Protein AF-A0A636KEN2-F1 (afdb_monomer_lite)

Organism: NCBI:txid2565147

InterPro domains:
  IPR009977 Mig-14 [PF07395] (35-138)

Radius of gyration: 16.19 Å; chains: 1; bounding box: 36×62×34 Å

Structure (mmCIF, N/CA/C/O backbone):
data_AF-A0A636KEN2-F1
#
_entry.id   AF-A0A636KEN2-F1
#
loop_
_atom_site.group_PDB
_atom_site.id
_atom_site.type_symbol
_atom_site.label_atom_id
_atom_site.label_alt_id
_atom_site.label_comp_id
_atom_site.label_asym_id
_atom_site.label_entity_id
_atom_site.label_seq_id
_atom_site.pdbx_PDB_ins_code
_atom_site.Ca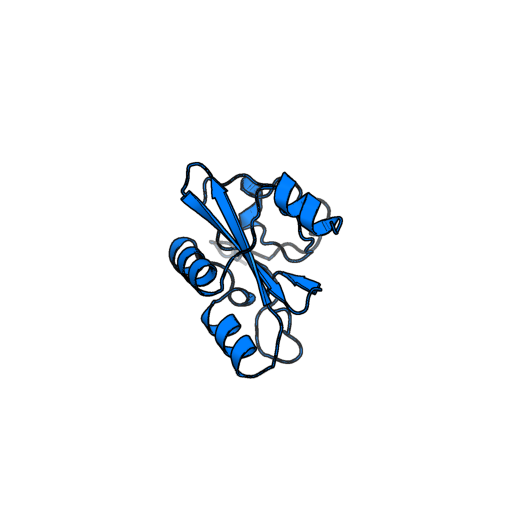rtn_x
_atom_site.Cartn_y
_atom_site.Cartn_z
_atom_site.occupancy
_atom_site.B_iso_or_equiv
_atom_site.auth_seq_id
_atom_site.auth_comp_id
_atom_site.auth_asym_id
_atom_site.auth_atom_id
_atom_site.pdbx_PDB_model_num
ATOM 1 N N . MET A 1 1 ? 4.497 -21.164 12.005 1.00 59.78 1 MET A N 1
ATOM 2 C CA . MET A 1 1 ? 4.001 -19.874 11.475 1.00 59.78 1 MET A CA 1
ATOM 3 C C . MET A 1 1 ? 5.049 -18.807 11.742 1.00 59.78 1 MET A C 1
ATOM 5 O O . MET A 1 1 ? 5.543 -18.742 12.864 1.00 59.78 1 MET A O 1
ATOM 9 N N . LYS A 1 2 ? 5.462 -18.025 10.738 1.00 81.88 2 LYS A N 1
ATOM 10 C CA . LYS A 1 2 ? 6.480 -16.977 10.941 1.00 81.88 2 LYS A CA 1
ATOM 11 C C . LYS A 1 2 ? 5.870 -15.845 11.779 1.00 81.88 2 LYS A C 1
ATOM 13 O O . LYS A 1 2 ? 4.716 -15.486 11.573 1.00 81.88 2 LYS A O 1
ATOM 18 N N . ILE A 1 3 ? 6.639 -15.234 12.687 1.00 85.38 3 ILE A N 1
ATOM 19 C CA . ILE A 1 3 ? 6.173 -14.135 13.569 1.00 85.38 3 ILE A CA 1
ATOM 20 C C . ILE A 1 3 ? 5.451 -13.020 12.789 1.00 85.38 3 ILE A C 1
ATOM 22 O O . ILE A 1 3 ? 4.485 -12.438 13.276 1.00 85.38 3 ILE A O 1
ATOM 26 N N . GLN A 1 4 ? 5.894 -12.731 11.564 1.00 85.25 4 GLN A N 1
ATOM 27 C CA . GLN A 1 4 ? 5.291 -11.693 10.730 1.00 85.25 4 GLN A CA 1
ATOM 28 C C . GLN A 1 4 ? 3.880 -12.051 10.236 1.00 85.25 4 GLN A C 1
ATOM 30 O O . GLN A 1 4 ? 3.028 -11.175 10.136 1.00 85.25 4 GLN A O 1
ATOM 35 N N . GLU A 1 5 ? 3.606 -13.329 9.976 1.00 84.88 5 GLU A N 1
ATOM 36 C CA . GLU A 1 5 ? 2.270 -13.812 9.601 1.00 84.88 5 GLU A CA 1
ATOM 37 C C . GLU A 1 5 ? 1.311 -13.695 10.787 1.00 84.88 5 GLU A C 1
ATOM 39 O O . GLU A 1 5 ? 0.206 -13.184 10.631 1.00 84.88 5 GLU A O 1
ATOM 44 N N . VAL A 1 6 ? 1.780 -14.053 11.990 1.00 87.50 6 VAL A N 1
ATOM 45 C CA . VAL A 1 6 ? 1.025 -13.873 13.242 1.00 8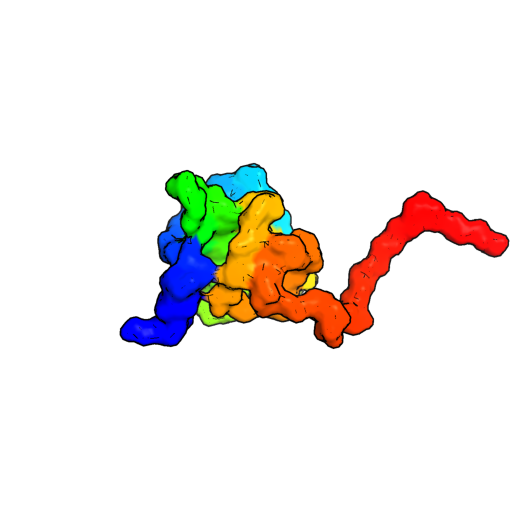7.50 6 VAL A CA 1
ATOM 46 C C . VAL A 1 6 ? 0.646 -12.403 13.422 1.00 87.50 6 VAL A C 1
ATOM 48 O O . VAL A 1 6 ? -0.516 -12.090 13.667 1.00 87.50 6 VAL A O 1
ATOM 51 N N . LYS A 1 7 ? 1.611 -11.484 13.260 1.00 90.38 7 LYS A N 1
ATOM 52 C CA . LYS A 1 7 ? 1.357 -10.041 13.377 1.00 90.38 7 LYS A CA 1
ATOM 53 C C . LYS A 1 7 ? 0.281 -9.580 12.406 1.00 90.38 7 LYS A C 1
ATOM 55 O O . LYS A 1 7 ? -0.614 -8.869 12.834 1.00 90.38 7 LYS A O 1
ATOM 60 N N . ARG A 1 8 ? 0.357 -9.992 11.137 1.00 90.56 8 ARG A N 1
ATOM 61 C CA . ARG A 1 8 ? -0.621 -9.622 10.102 1.00 90.56 8 ARG A CA 1
ATOM 62 C C . ARG A 1 8 ? -2.026 -10.116 10.438 1.00 90.56 8 ARG A C 1
ATOM 64 O O . ARG A 1 8 ? -2.967 -9.337 10.345 1.00 90.56 8 ARG A O 1
ATOM 71 N N . ILE A 1 9 ? -2.154 -11.350 10.927 1.00 87.62 9 ILE A N 1
ATOM 72 C CA . ILE A 1 9 ? -3.439 -11.896 11.386 1.00 87.62 9 ILE A CA 1
ATOM 73 C C . ILE A 1 9 ? -3.995 -11.062 12.549 1.00 87.62 9 ILE A C 1
ATOM 75 O O . ILE A 1 9 ? -5.135 -10.607 12.489 1.00 87.62 9 ILE A O 1
ATOM 79 N N . LEU A 1 10 ? -3.179 -10.796 13.575 1.00 90.81 10 LEU A N 1
ATOM 80 C CA . LEU A 1 10 ? -3.594 -10.008 14.744 1.00 90.81 10 LEU A CA 1
ATOM 81 C C . LEU A 1 10 ? -3.956 -8.559 14.389 1.00 90.81 10 LEU A C 1
ATOM 83 O O . LEU A 1 10 ? -4.797 -7.953 15.049 1.00 90.81 10 LEU A O 1
ATOM 87 N N . THR A 1 11 ? -3.346 -8.000 13.344 1.00 92.50 11 THR A N 1
ATOM 88 C CA . THR A 1 11 ? -3.637 -6.648 12.856 1.00 92.50 11 THR A CA 1
ATOM 89 C C . THR A 1 11 ? -4.655 -6.615 11.714 1.00 92.50 11 THR A C 1
ATOM 91 O O . THR A 1 11 ? -4.854 -5.548 11.140 1.00 92.50 11 THR A O 1
ATOM 94 N N . ARG A 1 12 ? -5.339 -7.736 11.426 1.00 92.88 12 ARG A N 1
ATOM 95 C CA . ARG A 1 12 ? -6.396 -7.885 10.402 1.00 92.88 12 ARG A CA 1
ATOM 96 C C . ARG A 1 12 ? -5.951 -7.627 8.954 1.00 92.88 12 ARG A C 1
ATOM 98 O O . ARG A 1 12 ? -6.781 -7.356 8.090 1.00 92.88 12 ARG A O 1
ATOM 105 N N . TRP A 1 13 ? -4.658 -7.748 8.674 1.00 95.62 13 TRP A N 1
ATOM 106 C CA . TRP A 1 13 ? -4.134 -7.705 7.311 1.00 95.62 13 TRP A CA 1
ATOM 107 C C . TRP A 1 13 ? -4.037 -9.115 6.741 1.00 95.62 13 TRP A C 1
ATOM 109 O O . TRP A 1 13 ? -3.361 -9.981 7.298 1.00 95.62 13 TRP A O 1
ATOM 119 N N . GLN A 1 14 ? -4.697 -9.342 5.613 1.00 95.19 14 GLN A N 1
ATOM 120 C CA . GLN A 1 14 ? -4.781 -10.646 4.963 1.00 95.19 14 GLN A CA 1
ATOM 121 C C . GLN A 1 14 ? -4.000 -10.643 3.646 1.00 95.19 14 GLN A C 1
ATOM 123 O O . GLN A 1 14 ? -3.930 -9.597 2.997 1.00 95.19 14 GLN A O 1
ATOM 128 N N . PRO A 1 15 ? -3.400 -11.777 3.233 1.00 96.50 15 PRO A N 1
ATOM 129 C CA . PRO A 1 15 ? -2.815 -11.914 1.902 1.00 96.50 15 PRO A CA 1
ATOM 130 C C . PRO A 1 15 ? -3.813 -11.531 0.805 1.00 96.50 15 PRO A C 1
ATOM 132 O O . PRO A 1 15 ? -5.010 -11.790 0.917 1.00 96.50 15 PRO A O 1
ATOM 135 N N . SER A 1 16 ? -3.314 -10.898 -0.250 1.00 96.38 16 SER A N 1
ATOM 136 C CA . SER A 1 16 ? -4.134 -10.330 -1.314 1.00 96.38 16 SER A CA 1
ATOM 137 C C . SER A 1 16 ? -3.507 -10.524 -2.695 1.00 96.38 16 SER A C 1
ATOM 139 O O . SER A 1 16 ? -2.453 -11.145 -2.839 1.00 96.38 16 SER A O 1
ATOM 141 N N . SER A 1 17 ? -4.157 -9.968 -3.715 1.00 97.62 17 SER A N 1
ATOM 142 C CA . SER A 1 17 ? -3.713 -9.971 -5.106 1.00 97.62 17 SER A CA 1
ATOM 143 C C . SER A 1 17 ? -3.400 -8.559 -5.606 1.00 97.62 17 SER A C 1
ATOM 145 O O . SER A 1 17 ? -3.819 -7.556 -5.022 1.00 97.62 17 SER A O 1
ATOM 147 N N . PHE A 1 18 ? -2.680 -8.484 -6.728 1.00 98.00 18 PHE A N 1
ATOM 148 C CA . PHE A 1 18 ? -2.429 -7.223 -7.423 1.00 98.00 18 PHE A CA 1
ATOM 149 C C . PHE A 1 18 ? -3.726 -6.553 -7.910 1.00 98.00 18 PHE A C 1
ATOM 151 O O . PHE A 1 18 ? -3.854 -5.335 -7.823 1.00 98.00 18 PHE A O 1
ATOM 158 N N . THR A 1 19 ? -4.702 -7.337 -8.379 1.00 98.12 19 THR A N 1
ATOM 159 C CA . THR A 1 19 ? -5.995 -6.824 -8.861 1.00 98.12 19 THR A CA 1
ATOM 160 C C . THR A 1 19 ? -6.740 -6.074 -7.762 1.00 98.12 19 THR A C 1
ATOM 162 O O . THR A 1 19 ? -7.084 -4.911 -7.942 1.00 98.12 19 THR A O 1
ATOM 165 N N . LEU A 1 20 ? -6.881 -6.690 -6.584 1.00 98.19 20 LEU A N 1
ATOM 166 C CA . LEU A 1 20 ? -7.542 -6.059 -5.441 1.00 98.19 20 LEU A CA 1
ATOM 167 C C . LEU A 1 20 ? -6.754 -4.837 -4.956 1.00 98.19 20 LEU A C 1
ATOM 169 O O . LEU A 1 20 ? -7.328 -3.796 -4.655 1.00 98.19 20 LEU A O 1
ATOM 173 N N . TYR A 1 21 ? -5.421 -4.922 -4.932 1.00 98.56 21 TYR A N 1
ATOM 174 C CA . TYR A 1 21 ? -4.582 -3.766 -4.623 1.00 98.56 21 TYR A CA 1
ATOM 175 C C . TYR A 1 21 ? -4.859 -2.574 -5.555 1.00 98.56 21 TYR A C 1
ATOM 177 O O . TYR A 1 21 ? -5.005 -1.445 -5.083 1.00 98.56 21 TYR A O 1
ATOM 185 N N . ARG A 1 22 ? -4.957 -2.826 -6.868 1.00 98.56 22 ARG A N 1
ATOM 186 C CA . ARG A 1 22 ? -5.267 -1.806 -7.877 1.00 98.56 22 ARG A CA 1
ATOM 187 C C . ARG A 1 22 ? -6.636 -1.175 -7.626 1.00 98.56 22 ARG A C 1
ATOM 189 O O . ARG A 1 22 ? -6.719 0.045 -7.645 1.00 98.56 22 ARG A O 1
ATOM 196 N N . GLU A 1 23 ? -7.664 -1.970 -7.335 1.00 98.25 23 GLU A N 1
ATOM 197 C CA . GLU A 1 23 ? -9.013 -1.470 -7.020 1.00 98.25 23 GLU A CA 1
ATOM 198 C C . GLU A 1 23 ? -9.008 -0.525 -5.811 1.00 98.25 23 GLU A C 1
ATOM 200 O O . GLU A 1 23 ? -9.531 0.588 -5.874 1.00 98.25 23 GLU A O 1
ATOM 205 N N . VAL A 1 24 ? -8.343 -0.927 -4.727 1.00 98.31 24 VAL A N 1
ATOM 206 C CA . VAL A 1 24 ? -8.247 -0.122 -3.502 1.00 98.31 24 VAL A CA 1
ATOM 207 C C . VAL A 1 24 ? -7.443 1.157 -3.737 1.00 98.31 24 VAL A C 1
ATOM 209 O O . VAL A 1 24 ? -7.797 2.213 -3.213 1.00 98.31 24 VAL A O 1
ATOM 212 N N . PHE A 1 25 ? -6.387 1.098 -4.556 1.00 98.56 25 PHE A N 1
ATOM 213 C CA . PHE A 1 25 ? -5.653 2.293 -4.970 1.00 98.56 25 PHE A CA 1
ATOM 214 C C . PHE A 1 25 ? -6.516 3.235 -5.807 1.00 98.56 25 PHE A C 1
ATOM 216 O O . PHE A 1 25 ? -6.504 4.436 -5.559 1.00 98.56 25 PHE A O 1
ATOM 223 N N . THR A 1 26 ? -7.291 2.721 -6.761 1.00 98.19 26 THR A N 1
ATOM 224 C CA . THR A 1 26 ? -8.231 3.534 -7.543 1.00 98.19 26 THR A CA 1
ATOM 225 C C . THR A 1 26 ? -9.257 4.222 -6.643 1.00 98.19 26 THR A C 1
ATOM 227 O O . THR A 1 26 ? -9.619 5.366 -6.900 1.00 98.19 26 THR A O 1
ATOM 230 N N . GLN A 1 27 ? -9.693 3.556 -5.573 1.00 97.75 27 GLN A N 1
ATOM 231 C CA . GLN A 1 27 ? -10.685 4.100 -4.652 1.00 97.75 27 GLN A CA 1
ATOM 232 C C . GLN A 1 27 ? -10.126 5.165 -3.696 1.00 97.75 27 GLN A C 1
ATOM 234 O O . GLN A 1 27 ? -10.795 6.166 -3.447 1.00 97.75 27 GLN A O 1
ATOM 239 N N . TYR A 1 28 ? -8.936 4.950 -3.128 1.00 97.75 28 TYR A N 1
ATOM 240 C CA . TYR A 1 28 ? -8.420 5.782 -2.030 1.00 97.75 28 TYR A CA 1
ATOM 241 C C . TYR A 1 28 ? -7.167 6.593 -2.374 1.00 97.75 28 TYR A C 1
ATOM 243 O O . TYR A 1 28 ? -6.752 7.443 -1.588 1.00 97.75 28 TYR A O 1
ATOM 251 N N . GLY A 1 29 ? -6.570 6.358 -3.541 1.00 96.81 29 GLY A N 1
ATOM 252 C CA . GLY A 1 29 ? -5.332 6.997 -3.969 1.00 96.81 29 GLY A CA 1
ATOM 253 C C . GLY A 1 29 ? -4.115 6.561 -3.156 1.00 96.81 29 GLY A C 1
ATOM 254 O O . GLY A 1 29 ? -4.182 5.735 -2.254 1.00 96.81 29 GLY A O 1
ATOM 255 N N . GLY A 1 30 ? -2.957 7.117 -3.482 1.00 96.06 30 GLY A N 1
ATOM 256 C CA . GLY A 1 30 ? -1.706 6.803 -2.806 1.00 96.06 30 GLY A CA 1
ATOM 257 C C . GLY A 1 30 ? -0.553 7.580 -3.419 1.00 96.06 30 GLY A C 1
ATOM 258 O O . GLY A 1 30 ? -0.738 8.394 -4.323 1.00 96.06 30 GLY A O 1
ATOM 259 N N . SER A 1 31 ? 0.655 7.349 -2.923 1.00 95.62 31 SER A N 1
ATOM 260 C CA . SER A 1 31 ? 1.849 8.010 -3.450 1.00 95.62 31 SER A CA 1
ATOM 261 C C . SER A 1 31 ? 2.331 7.339 -4.737 1.00 95.62 31 SER A C 1
ATOM 263 O O . SER A 1 31 ? 2.005 6.191 -5.033 1.00 95.62 31 SER A O 1
ATOM 265 N N . ILE A 1 32 ? 3.162 8.043 -5.508 1.00 94.19 32 ILE A N 1
ATOM 266 C CA . ILE A 1 32 ? 3.649 7.555 -6.806 1.00 94.19 32 ILE A CA 1
ATOM 267 C C . ILE A 1 32 ? 4.420 6.226 -6.701 1.00 94.19 32 ILE A C 1
ATOM 269 O O . ILE A 1 32 ? 4.225 5.331 -7.512 1.00 94.19 32 ILE A O 1
ATOM 273 N N . ASN A 1 33 ? 5.225 6.029 -5.655 1.00 94.56 33 ASN A N 1
ATOM 274 C CA . ASN A 1 33 ? 5.919 4.761 -5.371 1.00 94.56 33 ASN A CA 1
ATOM 275 C C . ASN A 1 33 ? 4.997 3.601 -4.954 1.00 94.56 33 ASN A C 1
ATOM 277 O O . ASN A 1 33 ? 5.480 2.488 -4.729 1.00 94.56 33 ASN A O 1
ATOM 281 N N . MET A 1 34 ? 3.699 3.868 -4.843 1.00 96.50 34 MET A N 1
ATOM 282 C CA . MET A 1 34 ? 2.633 2.904 -4.609 1.00 96.50 34 MET A CA 1
ATOM 283 C C . MET A 1 34 ? 1.734 2.762 -5.855 1.00 96.50 34 MET A C 1
ATOM 285 O O . MET A 1 34 ? 0.817 1.960 -5.858 1.00 96.50 34 MET A O 1
ATOM 289 N N . HIS A 1 35 ? 1.964 3.495 -6.948 1.00 97.12 35 HIS A N 1
ATOM 290 C CA . HIS A 1 35 ? 1.035 3.478 -8.080 1.00 97.12 35 HIS A CA 1
ATOM 291 C C . HIS A 1 35 ? 0.958 2.089 -8.760 1.00 97.12 35 HIS A C 1
ATOM 293 O O . HIS A 1 35 ? 2.008 1.537 -9.111 1.00 97.12 35 HIS A O 1
ATOM 299 N N . PRO A 1 36 ? -0.244 1.531 -9.030 1.00 97.75 36 PRO A N 1
ATOM 300 C CA . PRO A 1 36 ? -0.404 0.199 -9.616 1.00 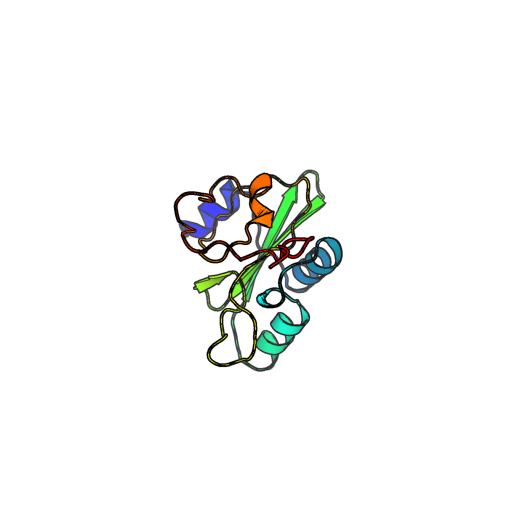97.75 36 PRO A CA 1
ATOM 301 C C . PRO A 1 36 ? 0.305 0.016 -10.958 1.00 97.75 36 PRO A C 1
ATOM 303 O O . PRO A 1 36 ? 0.843 -1.053 -11.215 1.00 97.75 36 PRO A O 1
ATOM 306 N N . ASP A 1 37 ? 0.358 1.046 -11.801 1.00 96.69 37 ASP A N 1
ATOM 307 C CA . ASP A 1 37 ? 1.061 0.951 -13.092 1.00 96.69 37 ASP A CA 1
ATOM 308 C C . ASP A 1 37 ? 2.583 0.881 -12.936 1.00 96.69 37 ASP A C 1
ATOM 310 O O . ASP A 1 37 ? 3.264 0.233 -13.729 1.00 96.69 37 ASP A O 1
ATOM 314 N N . ILE A 1 38 ? 3.126 1.488 -11.878 1.00 94.81 38 ILE A N 1
ATOM 315 C CA . ILE A 1 38 ? 4.547 1.351 -11.553 1.00 94.81 38 ILE A CA 1
ATOM 316 C C . ILE A 1 38 ? 4.791 -0.061 -11.018 1.00 94.81 38 ILE A C 1
ATOM 318 O O . ILE A 1 38 ? 5.719 -0.729 -11.462 1.00 94.81 38 ILE A O 1
ATOM 322 N N . VAL A 1 39 ? 3.928 -0.560 -10.131 1.00 95.62 39 VAL A N 1
ATOM 323 C CA . VAL A 1 39 ? 3.990 -1.952 -9.659 1.00 95.62 39 VAL A CA 1
ATOM 324 C C . VAL A 1 39 ? 3.959 -2.938 -10.832 1.00 95.62 39 VAL A C 1
ATOM 326 O O . VAL A 1 39 ? 4.841 -3.787 -10.928 1.00 95.62 39 VAL A O 1
ATOM 329 N N . ASP A 1 40 ? 3.021 -2.776 -11.766 1.00 95.75 40 ASP A N 1
ATOM 330 C CA . ASP A 1 40 ? 2.893 -3.610 -12.966 1.00 95.75 40 ASP A CA 1
ATOM 331 C C . ASP A 1 40 ? 4.154 -3.568 -13.845 1.00 95.75 40 ASP A C 1
ATOM 333 O O . ASP A 1 40 ? 4.654 -4.611 -14.275 1.00 95.75 40 ASP A O 1
ATOM 337 N N . TYR A 1 41 ? 4.728 -2.377 -14.049 1.00 94.31 41 TYR A N 1
ATOM 338 C CA . TYR A 1 41 ? 5.995 -2.206 -14.760 1.00 94.31 41 TYR A CA 1
ATOM 339 C C . TYR A 1 41 ? 7.121 -3.031 -14.114 1.00 94.31 41 TYR A C 1
ATOM 341 O O . TYR A 1 41 ? 7.826 -3.762 -14.813 1.00 94.31 41 TYR A O 1
ATOM 349 N N . PHE A 1 42 ? 7.287 -2.955 -12.789 1.00 93.69 42 PHE A N 1
ATOM 350 C CA . PHE A 1 42 ? 8.351 -3.679 -12.083 1.00 93.69 42 PHE A CA 1
ATOM 351 C C . PHE A 1 42 ? 8.109 -5.190 -12.028 1.00 93.69 42 PHE A C 1
ATOM 353 O O . PHE A 1 42 ? 9.061 -5.958 -12.186 1.00 93.69 42 PHE A O 1
ATOM 360 N N . MET A 1 43 ? 6.853 -5.620 -11.871 1.00 92.38 43 MET A N 1
ATOM 361 C CA . MET A 1 43 ? 6.471 -7.032 -11.962 1.00 92.38 43 MET A CA 1
ATOM 362 C C . MET A 1 43 ? 6.842 -7.619 -13.329 1.00 92.38 43 MET A C 1
ATOM 364 O O . MET A 1 43 ? 7.431 -8.695 -13.392 1.00 92.38 43 MET A O 1
ATOM 368 N N . LYS A 1 44 ? 6.551 -6.899 -14.421 1.00 93.56 44 LYS A N 1
ATOM 369 C CA . LYS A 1 44 ? 6.774 -7.380 -15.794 1.00 93.56 44 LYS A CA 1
ATOM 370 C C . LYS A 1 44 ? 8.223 -7.275 -16.264 1.00 93.56 44 LYS A C 1
ATOM 372 O O . LYS A 1 44 ? 8.665 -8.122 -17.032 1.00 93.56 44 LYS A O 1
ATOM 377 N N . ARG A 1 45 ? 8.953 -6.227 -15.863 1.00 91.81 45 ARG A N 1
ATOM 378 C CA . ARG A 1 45 ? 10.258 -5.885 -16.467 1.00 91.81 45 ARG A CA 1
ATOM 379 C C . ARG A 1 45 ? 11.472 -6.159 -15.589 1.00 91.81 45 ARG A C 1
ATOM 381 O O . ARG A 1 45 ? 12.578 -6.199 -16.115 1.00 91.81 45 ARG A O 1
ATOM 388 N N . HIS A 1 46 ? 11.297 -6.343 -14.280 1.00 84.31 46 HIS A N 1
ATOM 389 C CA . HIS A 1 46 ? 12.428 -6.402 -13.347 1.00 84.31 46 HIS A CA 1
ATOM 390 C C . HIS A 1 46 ? 12.478 -7.659 -12.467 1.00 84.31 46 HIS A C 1
ATOM 392 O O . HIS A 1 46 ? 13.349 -7.738 -11.606 1.00 84.31 46 HIS A O 1
ATOM 398 N N . ASN A 1 47 ? 11.606 -8.652 -12.689 1.00 83.62 47 ASN A N 1
ATOM 399 C CA . ASN A 1 47 ? 11.527 -9.891 -11.894 1.00 83.62 47 ASN A CA 1
ATOM 400 C C . ASN A 1 47 ? 11.459 -9.633 -10.374 1.00 83.62 47 ASN A C 1
ATOM 402 O O . ASN A 1 47 ? 12.038 -10.354 -9.562 1.00 83.62 47 ASN A O 1
ATOM 406 N N . TRP A 1 48 ? 10.799 -8.544 -9.981 1.00 90.19 48 TRP A N 1
ATOM 407 C CA . TRP A 1 48 ? 10.621 -8.212 -8.575 1.00 90.19 48 TRP A CA 1
ATOM 408 C C . TRP A 1 48 ? 9.513 -9.047 -7.960 1.00 90.19 48 TRP A C 1
ATOM 410 O O . TRP A 1 48 ? 8.471 -9.282 -8.574 1.00 90.19 48 TRP A O 1
ATOM 420 N N . HIS A 1 49 ? 9.724 -9.442 -6.709 1.00 91.31 49 HIS A N 1
ATOM 421 C CA . HIS A 1 49 ? 8.729 -10.185 -5.961 1.00 91.31 49 HIS A CA 1
ATOM 422 C C . HIS A 1 49 ? 7.851 -9.232 -5.151 1.00 91.31 49 HIS A C 1
ATOM 424 O O . HIS A 1 49 ? 8.357 -8.415 -4.379 1.00 91.31 49 HIS A O 1
ATOM 430 N N . PHE A 1 50 ? 6.536 -9.366 -5.300 1.00 95.94 50 PHE A N 1
ATOM 431 C CA . PHE A 1 50 ? 5.552 -8.562 -4.586 1.00 95.94 50 PHE A CA 1
ATOM 432 C C . PHE A 1 50 ? 4.643 -9.456 -3.751 1.00 95.94 50 PHE A C 1
ATOM 434 O O . PHE A 1 50 ? 4.106 -10.448 -4.242 1.00 95.94 50 PHE A O 1
ATOM 441 N N . LYS A 1 51 ? 4.432 -9.067 -2.493 1.00 96.88 51 LYS A N 1
ATOM 442 C CA . LYS A 1 51 ? 3.422 -9.664 -1.612 1.00 96.88 51 LYS A CA 1
ATOM 443 C C . LYS A 1 51 ? 2.380 -8.614 -1.286 1.00 96.88 51 LYS A C 1
ATOM 445 O O . LYS A 1 51 ? 2.720 -7.597 -0.686 1.00 96.88 51 LYS A O 1
ATOM 450 N N . PHE A 1 52 ? 1.141 -8.859 -1.688 1.00 97.88 52 PHE A N 1
ATOM 451 C CA . PHE A 1 52 ? 0.026 -7.939 -1.486 1.00 97.88 52 PHE A CA 1
ATOM 452 C C . PHE A 1 52 ? -0.751 -8.306 -0.229 1.00 97.88 52 PHE A C 1
ATOM 454 O O . PHE A 1 52 ? -0.903 -9.485 0.096 1.00 97.88 52 PHE A O 1
ATOM 461 N N . PHE A 1 53 ? -1.270 -7.289 0.450 1.00 97.88 53 PHE A N 1
ATOM 462 C CA . PHE A 1 53 ? -2.095 -7.433 1.640 1.00 97.88 53 PHE A CA 1
ATOM 463 C C . PHE A 1 53 ? -3.261 -6.453 1.596 1.00 97.88 53 PHE A C 1
ATOM 465 O O . PHE A 1 53 ? -3.119 -5.342 1.083 1.00 97.88 53 PHE A O 1
ATOM 472 N N . HIS A 1 54 ? -4.398 -6.849 2.156 1.00 97.94 54 HIS A N 1
ATOM 473 C CA . HIS A 1 54 ? -5.564 -5.986 2.301 1.00 97.94 54 HIS A CA 1
ATOM 474 C C . HIS A 1 54 ? -6.094 -6.000 3.735 1.00 97.94 54 HIS A C 1
ATOM 476 O O . HIS A 1 54 ? -5.880 -6.955 4.482 1.00 97.94 54 HIS A O 1
ATOM 482 N N . TYR A 1 55 ? -6.776 -4.923 4.107 1.00 97.69 55 TYR A N 1
ATOM 483 C CA . TYR A 1 55 ? -7.482 -4.776 5.371 1.00 97.69 55 TYR A CA 1
ATOM 484 C C . TYR A 1 55 ? -8.983 -4.868 5.116 1.00 97.69 55 TYR A C 1
ATOM 486 O O . TYR A 1 55 ? -9.515 -4.113 4.297 1.00 97.69 55 TYR A O 1
ATOM 494 N N . LYS A 1 56 ? -9.658 -5.770 5.831 1.00 93.06 56 LYS A N 1
ATOM 495 C CA . LYS A 1 56 ? -11.099 -6.003 5.710 1.00 93.06 56 LYS A CA 1
ATOM 496 C C . LYS A 1 56 ? -11.803 -5.707 7.036 1.00 93.06 56 LYS A C 1
ATOM 498 O O . LYS A 1 56 ? -11.395 -6.211 8.081 1.00 93.06 56 LYS A O 1
ATOM 503 N N . GLU A 1 57 ? -12.857 -4.901 6.982 1.00 92.06 57 GLU A N 1
ATOM 504 C CA . GLU A 1 57 ? -13.726 -4.557 8.114 1.00 92.06 57 GLU A CA 1
ATOM 505 C C . GLU A 1 57 ? -15.167 -4.422 7.617 1.00 92.06 57 GLU A C 1
ATOM 507 O O . GLU A 1 57 ? -15.394 -3.804 6.579 1.00 92.06 57 GLU A O 1
ATOM 512 N N . ASP A 1 58 ? -16.121 -5.026 8.330 1.00 89.25 58 ASP A N 1
ATOM 513 C CA . ASP A 1 58 ? -17.550 -5.052 7.968 1.00 89.25 58 ASP A CA 1
ATOM 514 C C . ASP A 1 58 ? -17.797 -5.484 6.513 1.00 89.25 58 ASP A C 1
ATOM 516 O O . ASP A 1 58 ? -18.515 -4.844 5.748 1.00 89.25 58 ASP A O 1
ATOM 520 N N . ASP A 1 59 ? -17.098 -6.544 6.108 1.00 87.31 59 ASP A N 1
ATOM 521 C CA . ASP A 1 59 ? -17.057 -7.077 4.746 1.00 87.31 59 ASP A CA 1
ATOM 522 C C . ASP A 1 59 ? -16.561 -6.136 3.636 1.00 87.31 59 ASP A C 1
ATOM 524 O O . ASP A 1 59 ? -16.521 -6.521 2.467 1.00 87.31 59 ASP A O 1
ATOM 528 N N . LYS A 1 60 ? -16.057 -4.952 3.993 1.00 93.25 60 LYS A N 1
ATOM 529 C CA . LYS A 1 60 ? -15.492 -3.976 3.059 1.00 93.25 60 LYS A CA 1
ATOM 530 C C . LYS A 1 60 ? -13.973 -3.955 3.129 1.00 93.25 60 LYS A C 1
ATOM 532 O O . LYS A 1 60 ? -13.371 -3.992 4.204 1.00 93.25 60 LYS A O 1
ATOM 537 N N . ILE A 1 61 ? -13.343 -3.853 1.963 1.00 96.62 61 ILE A N 1
ATOM 538 C CA . ILE A 1 61 ? -11.903 -3.629 1.871 1.00 96.62 61 ILE A CA 1
ATOM 539 C C . ILE A 1 61 ? -11.639 -2.148 2.129 1.00 96.62 61 ILE A C 1
ATOM 541 O O . ILE A 1 61 ? -12.052 -1.296 1.350 1.00 96.62 61 ILE A O 1
ATOM 545 N N . LYS A 1 62 ? -10.959 -1.841 3.234 1.00 97.44 62 LYS A N 1
ATOM 546 C CA . LYS A 1 62 ? -10.687 -0.459 3.657 1.00 97.44 62 LYS A CA 1
ATOM 547 C C . LYS A 1 62 ? -9.245 -0.024 3.430 1.00 97.44 62 LYS A C 1
ATOM 549 O O . LYS A 1 62 ? -8.902 1.115 3.712 1.00 97.44 62 LYS A O 1
ATOM 554 N N . GLY A 1 63 ? -8.372 -0.900 2.954 1.00 98.00 63 GLY A N 1
ATOM 555 C CA . GLY A 1 63 ? -7.002 -0.518 2.645 1.00 98.00 63 GLY A CA 1
ATOM 556 C C . GLY A 1 63 ? -6.192 -1.666 2.081 1.00 98.00 63 GLY A C 1
ATOM 557 O O . GLY A 1 63 ? -6.542 -2.831 2.266 1.00 98.00 63 GLY A O 1
ATOM 558 N N . ALA A 1 64 ? -5.112 -1.341 1.381 1.00 98.25 64 ALA A N 1
ATOM 559 C CA . ALA A 1 64 ? -4.233 -2.333 0.785 1.00 98.25 64 ALA A CA 1
ATOM 560 C C . ALA A 1 64 ? -2.801 -1.810 0.689 1.00 98.25 64 ALA A C 1
ATOM 562 O O . ALA A 1 64 ? -2.563 -0.632 0.457 1.00 98.25 64 ALA A O 1
ATOM 563 N N . TYR A 1 65 ? -1.821 -2.690 0.843 1.00 98.06 65 TYR A N 1
ATOM 564 C CA . TYR A 1 65 ? -0.419 -2.366 0.585 1.00 98.06 65 TYR A CA 1
ATOM 565 C C . TYR A 1 65 ? 0.304 -3.582 0.024 1.00 98.06 65 TYR A C 1
ATOM 567 O O . TYR A 1 65 ? -0.244 -4.682 -0.059 1.00 98.06 65 TYR A O 1
ATOM 575 N N . PHE A 1 66 ? 1.559 -3.382 -0.355 1.00 97.62 66 PHE A N 1
ATOM 576 C CA . PHE A 1 66 ? 2.430 -4.459 -0.786 1.00 97.62 66 PHE A CA 1
ATOM 577 C C . PHE A 1 66 ? 3.819 -4.328 -0.175 1.00 97.62 66 PHE A C 1
ATOM 579 O O . PHE A 1 66 ? 4.226 -3.252 0.267 1.00 97.62 66 PHE A O 1
ATOM 586 N N . ILE A 1 67 ? 4.546 -5.440 -0.191 1.00 96.12 67 ILE A N 1
ATOM 587 C CA . ILE A 1 67 ? 5.965 -5.513 0.141 1.00 96.12 67 ILE A CA 1
ATOM 588 C C . ILE A 1 67 ? 6.733 -5.935 -1.105 1.00 96.12 67 ILE A C 1
ATOM 590 O O . ILE A 1 67 ? 6.400 -6.951 -1.717 1.00 96.12 67 ILE A O 1
ATOM 594 N N . CYS A 1 68 ? 7.771 -5.174 -1.441 1.00 93.38 68 CYS A N 1
ATOM 595 C CA . CYS A 1 68 ? 8.727 -5.477 -2.501 1.00 93.38 68 CYS A CA 1
ATOM 596 C C . CYS A 1 68 ? 9.909 -6.264 -1.941 1.00 93.38 68 CYS A C 1
ATOM 598 O O . CYS A 1 68 ? 10.520 -5.840 -0.953 1.00 93.38 68 CYS A O 1
ATOM 600 N N . ASN A 1 69 ? 10.268 -7.360 -2.613 1.00 90.31 69 ASN A N 1
ATOM 601 C CA . ASN A 1 69 ? 11.468 -8.162 -2.359 1.00 90.31 69 ASN A CA 1
ATOM 602 C C . ASN A 1 69 ? 11.649 -8.533 -0.877 1.00 90.31 69 ASN A C 1
ATOM 604 O O . ASN A 1 69 ? 12.768 -8.566 -0.377 1.00 90.31 69 ASN A O 1
ATOM 608 N N . ASP A 1 70 ? 10.540 -8.754 -0.163 1.00 89.56 70 ASP A N 1
ATOM 609 C CA . ASP A 1 70 ? 10.502 -9.069 1.272 1.00 89.56 70 ASP A CA 1
ATOM 610 C C . ASP A 1 70 ? 11.148 -8.037 2.210 1.00 89.56 70 ASP A C 1
ATOM 612 O O . ASP A 1 70 ? 11.424 -8.334 3.372 1.00 89.56 70 ASP A O 1
ATOM 616 N N . GLN A 1 71 ? 11.349 -6.808 1.733 1.00 89.69 71 GLN A N 1
ATOM 617 C CA . GLN A 1 71 ? 12.090 -5.784 2.467 1.00 89.69 71 GLN A CA 1
ATOM 618 C C . GLN A 1 71 ? 11.252 -4.555 2.795 1.00 89.69 71 GLN A C 1
ATOM 620 O O . GLN A 1 71 ? 11.186 -4.147 3.953 1.00 89.69 71 GLN A O 1
ATOM 625 N N . ASN A 1 72 ? 10.643 -3.935 1.783 1.00 92.75 72 ASN A N 1
ATOM 626 C CA . ASN A 1 72 ? 10.106 -2.583 1.909 1.00 92.75 72 ASN A CA 1
ATOM 627 C C . ASN A 1 72 ? 8.646 -2.510 1.483 1.00 92.75 72 ASN A C 1
ATOM 629 O O . ASN A 1 72 ? 8.251 -3.130 0.498 1.00 92.75 72 ASN A O 1
ATOM 633 N N . ILE A 1 73 ? 7.874 -1.684 2.189 1.00 95.56 73 ILE A N 1
ATOM 634 C CA . ILE A 1 73 ? 6.598 -1.189 1.673 1.00 95.56 73 ILE A CA 1
ATOM 635 C C . ILE A 1 73 ? 6.913 -0.164 0.579 1.00 95.56 73 ILE A C 1
ATOM 637 O O . ILE A 1 73 ? 7.717 0.743 0.804 1.00 95.56 73 ILE A O 1
ATOM 641 N N . GLY A 1 74 ? 6.282 -0.301 -0.586 1.00 94.69 74 GLY A N 1
ATOM 642 C CA . GLY A 1 74 ? 6.495 0.601 -1.717 1.00 94.69 74 GLY A CA 1
ATOM 643 C C . GLY A 1 74 ? 7.782 0.349 -2.508 1.00 94.69 74 GLY A C 1
ATOM 644 O O . GLY A 1 74 ? 8.688 -0.381 -2.103 1.00 94.69 74 GLY A O 1
ATOM 645 N N . ILE A 1 75 ? 7.856 0.968 -3.684 1.00 93.94 75 ILE A N 1
ATOM 646 C CA . ILE A 1 75 ? 8.995 0.876 -4.606 1.00 93.94 75 ILE A CA 1
ATOM 647 C C . ILE A 1 75 ? 9.999 1.981 -4.258 1.00 93.94 75 ILE A C 1
ATOM 649 O O . ILE A 1 75 ? 9.810 3.146 -4.598 1.00 93.94 75 ILE A O 1
ATOM 653 N N . LEU A 1 76 ? 11.073 1.625 -3.548 1.00 90.62 76 LEU A N 1
ATOM 654 C CA . LEU A 1 76 ? 12.047 2.582 -3.004 1.00 90.62 76 LEU A CA 1
ATOM 655 C C . LEU A 1 76 ? 13.360 2.621 -3.803 1.00 90.62 76 LEU A C 1
ATOM 657 O O . LEU A 1 76 ? 14.440 2.410 -3.252 1.00 90.62 76 LEU A O 1
ATOM 661 N N . THR A 1 77 ? 13.287 2.895 -5.107 1.00 83.50 77 THR A N 1
ATOM 662 C CA . THR A 1 77 ? 14.448 2.848 -6.023 1.00 83.50 77 THR A CA 1
ATOM 663 C C . THR A 1 77 ? 14.832 4.185 -6.635 1.00 83.50 77 THR A C 1
ATOM 665 O O . THR A 1 77 ? 15.262 4.243 -7.785 1.00 83.50 77 THR A O 1
ATOM 668 N N . ARG A 1 78 ? 14.773 5.264 -5.846 1.00 75.00 78 ARG A N 1
ATOM 669 C CA . ARG A 1 78 ? 15.189 6.618 -6.265 1.00 75.00 78 ARG A CA 1
ATOM 670 C C . ARG A 1 78 ? 16.590 6.690 -6.899 1.00 75.00 78 ARG A C 1
ATOM 672 O O . ARG A 1 78 ? 16.853 7.577 -7.697 1.00 75.00 78 ARG A O 1
ATOM 679 N N . ARG A 1 79 ? 17.512 5.793 -6.523 1.00 76.25 79 ARG A N 1
ATOM 680 C CA . ARG A 1 79 ? 18.887 5.773 -7.065 1.00 76.25 79 ARG A CA 1
ATOM 681 C C . ARG A 1 79 ? 18.985 5.195 -8.477 1.00 76.25 79 ARG A C 1
ATOM 683 O O . ARG A 1 79 ? 19.957 5.4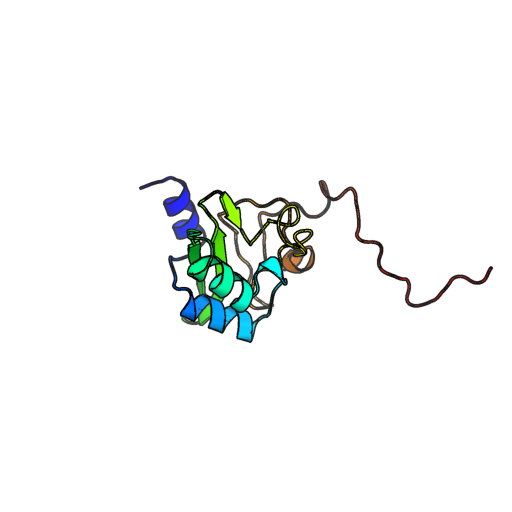73 -9.163 1.00 76.25 79 ARG A O 1
ATOM 690 N N . THR A 1 80 ? 18.012 4.386 -8.880 1.00 82.62 80 THR A N 1
ATOM 691 C CA . THR A 1 80 ? 18.027 3.656 -10.158 1.00 82.62 80 THR A CA 1
ATOM 692 C C . THR A 1 80 ? 16.971 4.191 -11.116 1.00 82.62 80 THR A C 1
ATOM 694 O O . THR A 1 80 ? 17.169 4.175 -12.323 1.00 82.62 80 THR A O 1
ATOM 697 N N . PHE A 1 81 ? 15.862 4.698 -10.579 1.00 84.44 81 PHE A N 1
ATOM 698 C CA . PHE A 1 81 ? 14.750 5.245 -11.344 1.00 84.44 81 PHE A CA 1
ATOM 699 C C . PHE A 1 81 ? 14.378 6.626 -10.803 1.00 84.44 81 PHE A C 1
ATOM 701 O O . PHE A 1 81 ? 14.480 6.840 -9.590 1.00 84.44 81 PHE A O 1
ATOM 708 N N . PRO A 1 82 ? 13.884 7.544 -11.654 1.00 84.31 82 PRO A N 1
ATOM 709 C CA . PRO A 1 82 ? 13.427 8.873 -11.248 1.00 84.31 82 PRO A CA 1
ATOM 710 C C . PRO A 1 82 ? 12.064 8.806 -10.531 1.00 84.31 82 PRO A C 1
ATOM 712 O O . PRO A 1 82 ? 11.107 9.479 -10.896 1.00 84.31 82 PRO A O 1
ATOM 715 N N . LEU A 1 83 ? 11.962 7.956 -9.509 1.00 85.38 83 LEU A N 1
ATOM 716 C CA . LEU A 1 83 ? 10.754 7.716 -8.736 1.00 85.38 83 LEU A CA 1
ATOM 717 C C . LEU A 1 83 ? 10.892 8.345 -7.351 1.00 85.38 83 LEU A C 1
ATOM 719 O O . LEU A 1 83 ? 11.803 8.005 -6.585 1.00 85.38 83 LEU A O 1
ATOM 723 N N . SER A 1 84 ? 9.957 9.234 -7.006 1.00 84.31 84 SER A N 1
ATOM 724 C CA . SER A 1 84 ? 9.910 9.794 -5.657 1.00 84.31 84 SER A CA 1
ATOM 725 C C . SER A 1 84 ? 9.681 8.677 -4.645 1.00 84.31 84 SER A C 1
ATOM 727 O O . SER A 1 84 ? 8.723 7.917 -4.733 1.00 84.31 84 SER A O 1
ATOM 729 N N . SER A 1 85 ? 10.602 8.571 -3.693 1.00 83.19 85 SER A N 1
ATOM 730 C CA . SER A 1 85 ? 10.575 7.578 -2.617 1.00 83.19 85 SER A CA 1
ATOM 731 C C . SER A 1 85 ? 10.538 8.253 -1.246 1.00 83.19 85 SER A C 1
ATOM 733 O O . SER A 1 85 ? 10.814 7.606 -0.240 1.00 83.19 85 SER A O 1
ATOM 735 N N . ASP A 1 86 ? 10.294 9.562 -1.194 1.00 82.88 86 ASP A N 1
ATOM 736 C CA . ASP A 1 86 ? 10.459 10.355 0.027 1.00 82.88 86 ASP A CA 1
ATOM 737 C C . ASP A 1 86 ? 9.321 10.104 1.028 1.00 82.88 86 ASP A C 1
ATOM 739 O O . ASP A 1 86 ? 9.549 10.143 2.236 1.00 82.88 86 ASP A O 1
ATOM 743 N N . GLU A 1 87 ? 8.142 9.730 0.528 1.00 88.88 87 GLU A N 1
ATOM 744 C CA . GLU A 1 87 ? 6.960 9.421 1.327 1.00 88.88 87 GLU A CA 1
ATOM 745 C C . GLU A 1 87 ? 6.194 8.212 0.754 1.00 88.88 87 GLU A C 1
ATOM 747 O O . GLU A 1 87 ? 6.215 7.956 -0.451 1.00 88.88 87 GLU A O 1
ATOM 752 N N . ILE A 1 88 ? 5.549 7.439 1.628 1.00 94.94 88 ILE A N 1
ATOM 753 C CA . ILE A 1 88 ? 4.676 6.304 1.313 1.00 94.94 88 ILE A CA 1
ATOM 754 C C . ILE A 1 88 ? 3.279 6.632 1.832 1.00 94.94 88 ILE A C 1
ATOM 756 O O . ILE A 1 88 ? 3.030 6.581 3.038 1.00 94.94 88 ILE A O 1
ATOM 760 N N . LEU A 1 89 ? 2.372 6.931 0.911 1.00 96.50 89 LEU A N 1
ATOM 761 C CA . LEU A 1 89 ? 0.942 7.042 1.151 1.00 96.50 89 LEU A CA 1
ATOM 762 C C . LEU A 1 89 ? 0.274 5.757 0.640 1.00 96.50 89 LEU A C 1
ATOM 764 O O . LEU A 1 89 ? 0.233 5.487 -0.560 1.00 96.50 89 LEU A O 1
ATOM 768 N N . ILE A 1 90 ? -0.176 4.942 1.584 1.00 97.94 90 ILE A N 1
ATOM 769 C CA . ILE A 1 90 ? -0.859 3.667 1.394 1.00 97.94 90 ILE A CA 1
ATOM 770 C C . ILE A 1 90 ? -2.331 3.938 1.040 1.00 97.94 90 ILE A C 1
ATOM 772 O O . ILE A 1 90 ? -2.965 4.744 1.717 1.00 97.94 90 ILE A O 1
ATOM 776 N N . PRO A 1 91 ? -2.920 3.258 0.044 1.00 98.06 91 PRO A N 1
ATOM 777 C CA . PRO A 1 91 ? -4.341 3.408 -0.239 1.00 98.06 91 PRO A CA 1
ATOM 778 C C . PRO A 1 91 ? -5.185 2.847 0.906 1.00 98.06 91 PRO A C 1
ATOM 780 O O . PRO A 1 91 ? -5.176 1.643 1.180 1.00 98.06 91 PRO A O 1
ATOM 783 N N . MET A 1 92 ? -5.879 3.743 1.610 1.00 97.94 92 MET A N 1
ATOM 784 C CA . MET A 1 92 ? -6.664 3.449 2.809 1.00 97.94 92 MET A CA 1
ATOM 785 C C . MET A 1 92 ? -7.873 4.381 2.916 1.00 97.94 92 MET A C 1
ATOM 787 O O . MET A 1 92 ? -7.755 5.587 2.699 1.00 97.94 92 MET A O 1
ATOM 791 N N . ALA A 1 93 ? -9.008 3.834 3.341 1.00 97.31 93 ALA A N 1
ATOM 792 C CA . ALA A 1 93 ? -10.227 4.572 3.621 1.00 97.31 93 ALA A CA 1
ATOM 793 C C . ALA A 1 93 ? -9.981 5.647 4.695 1.00 97.31 93 ALA A C 1
ATOM 795 O O . ALA A 1 93 ? -9.339 5.344 5.707 1.00 97.31 93 ALA A O 1
ATOM 796 N N . PRO A 1 94 ? -10.482 6.884 4.534 1.00 95.06 94 PRO A N 1
ATOM 797 C CA . PRO A 1 94 ? -10.216 7.977 5.475 1.00 95.06 94 PRO A CA 1
ATOM 798 C C . PRO A 1 94 ? -10.631 7.690 6.927 1.00 95.06 94 PRO A C 1
ATOM 800 O O . PRO A 1 94 ? -10.010 8.195 7.861 1.00 95.06 94 PRO A O 1
ATOM 803 N N . ASP A 1 95 ? -11.664 6.869 7.125 1.00 95.19 95 ASP A N 1
ATOM 804 C CA . ASP A 1 95 ? -12.197 6.463 8.429 1.00 95.19 95 ASP A CA 1
ATOM 805 C C . ASP A 1 95 ? -11.445 5.281 9.066 1.00 95.19 95 ASP A C 1
ATOM 807 O O . ASP A 1 95 ? -11.607 5.022 10.262 1.00 95.19 95 ASP A O 1
ATOM 811 N N . LEU A 1 96 ? -10.606 4.571 8.301 1.00 96.06 96 LEU A N 1
ATOM 812 C CA . LEU A 1 96 ? -9.899 3.386 8.778 1.00 96.06 96 LEU A CA 1
ATOM 813 C C . LEU A 1 96 ? -8.908 3.741 9.889 1.00 96.06 96 LEU A C 1
ATOM 815 O O . LEU A 1 96 ? -8.003 4.549 9.702 1.00 96.06 96 LEU A O 1
ATOM 819 N N . ARG A 1 97 ? -9.011 3.051 11.029 1.00 96.00 97 ARG A N 1
ATOM 820 C CA . ARG A 1 97 ? -8.027 3.115 12.116 1.00 96.00 97 ARG A CA 1
ATOM 821 C C . ARG A 1 97 ? -7.427 1.739 12.368 1.00 96.00 97 ARG A C 1
ATOM 823 O O . ARG A 1 97 ? -8.094 0.874 12.928 1.00 96.00 97 ARG A O 1
ATOM 830 N N . CYS A 1 98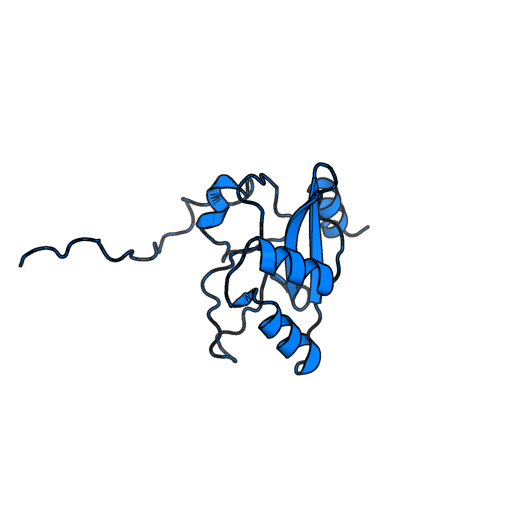 ? -6.159 1.541 12.027 1.00 95.94 98 CYS A N 1
ATOM 831 C CA . CYS A 1 98 ? -5.515 0.232 12.092 1.00 95.94 98 CYS A CA 1
ATOM 832 C C . CYS A 1 98 ? -4.104 0.255 12.700 1.00 95.94 98 CYS A C 1
ATOM 834 O O . CYS A 1 98 ? -3.500 1.298 12.966 1.00 95.94 98 CYS A O 1
ATOM 836 N N . PHE A 1 99 ? -3.571 -0.949 12.894 1.00 96.00 99 PHE A N 1
ATOM 837 C CA . PHE A 1 99 ? -2.160 -1.200 13.168 1.00 96.00 99 PHE A CA 1
ATOM 838 C C . PHE A 1 99 ? -1.493 -1.691 11.883 1.00 96.00 99 PHE A C 1
ATOM 840 O O . PHE A 1 99 ? -2.007 -2.604 11.240 1.00 96.00 99 PHE A O 1
ATOM 847 N N . LEU A 1 100 ? -0.351 -1.113 11.511 1.00 95.81 100 LEU A N 1
ATOM 848 C CA . LEU A 1 100 ? 0.432 -1.571 10.361 1.00 95.81 100 LEU A CA 1
ATOM 849 C C . LEU A 1 100 ? 1.470 -2.610 10.834 1.00 95.81 100 LEU 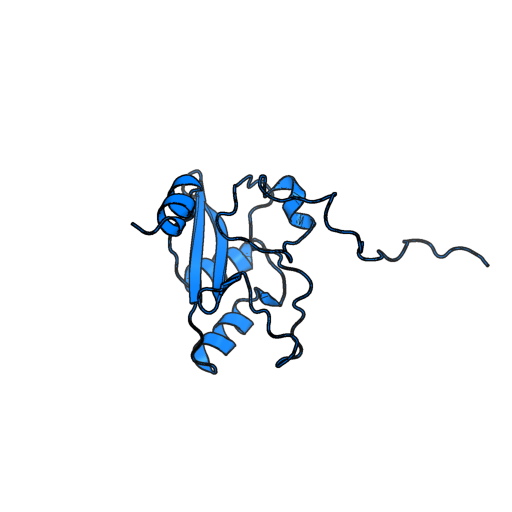A C 1
ATOM 851 O O . LEU A 1 100 ? 2.299 -2.276 11.685 1.00 95.81 100 LEU A O 1
ATOM 855 N N . PRO A 1 101 ? 1.437 -3.867 10.353 1.00 94.31 101 PRO A N 1
ATOM 856 C CA . PRO A 1 101 ? 2.310 -4.932 10.859 1.00 94.31 101 PRO A CA 1
ATOM 857 C C . PRO A 1 101 ? 3.742 -4.853 10.316 1.00 94.31 101 PRO A C 1
ATOM 859 O O . PRO A 1 101 ? 4.674 -5.358 10.950 1.00 94.31 101 PRO A O 1
ATOM 862 N N . ASP A 1 102 ? 3.926 -4.233 9.152 1.00 93.69 102 ASP A N 1
ATOM 863 C CA . ASP A 1 102 ? 5.213 -4.082 8.480 1.00 93.69 102 ASP A CA 1
ATOM 864 C C . ASP A 1 102 ? 5.812 -2.695 8.766 1.00 93.69 102 ASP A C 1
ATOM 866 O O . ASP A 1 102 ? 5.118 -1.678 8.805 1.00 93.69 102 ASP A O 1
ATOM 870 N N . ARG A 1 103 ? 7.121 -2.657 9.034 1.00 90.31 103 ARG A N 1
ATOM 871 C CA . ARG A 1 103 ? 7.818 -1.428 9.434 1.00 90.31 103 ARG A CA 1
ATOM 872 C C . ARG A 1 103 ? 8.182 -0.593 8.212 1.00 90.31 103 ARG A C 1
ATOM 874 O O . ARG A 1 103 ? 8.622 -1.119 7.197 1.00 90.31 103 ARG A O 1
ATOM 881 N N . THR A 1 104 ? 8.091 0.724 8.352 1.00 91.19 104 THR A N 1
ATOM 882 C CA . THR A 1 104 ? 8.642 1.684 7.393 1.00 91.19 104 THR A CA 1
ATOM 883 C C . THR A 1 104 ? 9.001 2.984 8.106 1.00 91.19 104 THR A C 1
ATOM 885 O O . THR A 1 104 ? 8.349 3.374 9.074 1.00 91.19 104 THR A O 1
ATOM 888 N N . ASN A 1 105 ? 10.044 3.663 7.634 1.00 88.88 105 ASN A N 1
ATOM 889 C CA . ASN A 1 105 ? 10.446 4.993 8.097 1.00 88.88 105 ASN A CA 1
ATOM 890 C C . ASN A 1 105 ? 9.999 6.121 7.149 1.00 88.88 105 ASN A C 1
ATOM 892 O O . ASN A 1 105 ? 10.324 7.279 7.397 1.00 88.88 105 ASN A O 1
ATOM 896 N N . ARG A 1 106 ? 9.268 5.792 6.076 1.00 90.88 106 ARG A N 1
ATOM 897 C CA . ARG A 1 106 ? 8.823 6.731 5.028 1.00 90.88 106 ARG A CA 1
ATOM 898 C C . ARG A 1 106 ? 7.308 6.918 4.992 1.00 90.88 106 ARG A C 1
ATOM 900 O O . ARG A 1 106 ? 6.800 7.497 4.046 1.00 90.88 106 ARG A O 1
ATOM 907 N N . LEU A 1 107 ? 6.572 6.410 5.982 1.00 93.50 107 LEU A N 1
ATOM 908 C CA . LEU A 1 107 ? 5.109 6.509 6.023 1.00 93.50 107 LEU A CA 1
ATOM 909 C C . LEU A 1 107 ? 4.641 7.963 5.859 1.00 93.50 107 LEU A C 1
ATOM 911 O O . LEU A 1 107 ? 5.292 8.865 6.376 1.00 93.50 107 LEU A O 1
ATOM 915 N N . SER A 1 108 ? 3.522 8.215 5.190 1.00 92.44 108 SER A N 1
ATOM 916 C CA . SER A 1 108 ? 3.017 9.577 5.037 1.00 92.44 108 SER A CA 1
ATOM 917 C C . SER A 1 108 ? 2.470 10.152 6.332 1.00 92.44 108 SER A C 1
ATOM 919 O O . SER A 1 108 ? 1.785 9.446 7.066 1.00 92.44 108 SER A O 1
ATOM 921 N N . ALA A 1 109 ? 2.730 11.437 6.602 1.00 90.31 109 ALA A N 1
ATOM 922 C CA . ALA A 1 109 ? 2.113 12.141 7.734 1.00 90.31 109 ALA A CA 1
ATOM 923 C C . ALA A 1 109 ? 0.577 12.182 7.629 1.00 90.31 109 ALA A C 1
ATOM 925 O O . ALA A 1 109 ? -0.103 12.239 8.652 1.00 90.31 109 ALA A O 1
ATOM 926 N N . LEU A 1 110 ? 0.031 12.066 6.412 1.00 91.69 110 LEU A N 1
ATOM 927 C CA . LEU A 1 110 ? -1.410 11.987 6.164 1.00 91.69 110 LEU A CA 1
ATOM 928 C C . LEU A 1 110 ? -2.060 10.748 6.802 1.00 91.69 110 LEU A C 1
ATOM 930 O O . LEU A 1 110 ? -3.257 10.760 7.061 1.00 91.69 110 LEU A O 1
ATOM 934 N N . HIS A 1 111 ? -1.281 9.715 7.141 1.00 95.06 111 HIS A N 1
ATOM 935 C CA . HIS A 1 111 ? -1.774 8.541 7.865 1.00 95.06 111 HIS A CA 1
ATOM 936 C C . HIS A 1 111 ? -1.845 8.712 9.384 1.00 95.06 111 HIS A C 1
ATOM 938 O O . HIS A 1 111 ? -2.234 7.770 10.077 1.00 95.06 111 HIS A O 1
ATOM 944 N N . GLN A 1 112 ? -1.492 9.878 9.930 1.00 92.88 112 GLN A N 1
ATOM 945 C CA . GLN A 1 112 ? -1.564 10.133 11.369 1.00 92.88 112 GLN A CA 1
ATOM 946 C C . GLN A 1 112 ? -2.913 9.769 12.024 1.00 92.88 112 GLN A C 1
ATOM 948 O O . GLN A 1 112 ? -2.878 9.144 13.087 1.00 92.88 112 GLN A O 1
ATOM 953 N N . PRO A 1 113 ? -4.089 10.088 11.445 1.00 93.75 113 PRO A N 1
ATOM 954 C CA . PRO A 1 113 ? -5.367 9.666 12.022 1.00 93.75 113 PRO A CA 1
ATOM 955 C C . PRO A 1 113 ? -5.666 8.165 11.846 1.00 93.75 113 PRO A C 1
ATOM 957 O O . PRO A 1 113 ? -6.491 7.628 12.586 1.00 93.75 113 PRO A O 1
ATOM 960 N N . GLN A 1 114 ? -5.004 7.487 10.901 1.00 95.75 114 GLN A N 1
ATOM 961 C CA . GLN A 1 114 ? -5.324 6.117 10.485 1.00 95.75 114 GLN A CA 1
ATOM 962 C C . GLN A 1 114 ? -4.418 5.055 11.136 1.00 95.75 114 GLN A C 1
ATOM 964 O O . GLN A 1 114 ? -4.903 3.998 11.534 1.00 95.75 114 GLN A O 1
ATOM 969 N N . ILE A 1 115 ? -3.109 5.300 11.283 1.00 96.50 115 ILE A N 1
ATOM 970 C CA . ILE A 1 115 ? -2.135 4.286 11.736 1.00 96.50 115 ILE A CA 1
ATOM 971 C C . ILE A 1 115 ? -1.666 4.571 13.167 1.00 96.50 115 ILE A C 1
ATOM 973 O O . ILE A 1 115 ? -0.917 5.514 13.430 1.00 96.50 115 ILE A O 1
ATOM 977 N N . ARG A 1 116 ? -2.083 3.709 14.104 1.00 93.44 116 ARG A N 1
ATOM 978 C CA . ARG A 1 116 ? -1.914 3.928 15.555 1.00 93.44 116 ARG A CA 1
ATOM 979 C C . ARG A 1 116 ? -0.514 3.632 16.087 1.00 93.44 116 ARG A C 1
ATOM 981 O O . ARG A 1 116 ? -0.092 4.240 17.062 1.00 93.44 116 ARG A O 1
ATOM 988 N N . ASN A 1 117 ? 0.208 2.700 15.471 1.00 93.75 117 ASN A N 1
ATOM 989 C CA . ASN A 1 117 ? 1.531 2.255 15.921 1.00 93.75 117 ASN A CA 1
ATOM 990 C C . ASN A 1 117 ? 2.697 2.957 15.211 1.00 93.75 117 ASN A C 1
ATOM 992 O O . ASN A 1 117 ? 3.785 2.392 15.101 1.00 93.75 117 ASN A O 1
ATOM 996 N N . ALA A 1 118 ? 2.471 4.178 14.727 1.00 90.38 118 ALA A N 1
ATOM 997 C CA . ALA A 1 118 ? 3.486 5.009 14.100 1.00 90.38 118 ALA A CA 1
ATOM 998 C C . ALA A 1 118 ? 3.890 6.180 15.010 1.00 90.38 118 ALA A C 1
ATOM 1000 O O . ALA A 1 118 ? 3.077 6.756 15.731 1.00 90.38 118 ALA A O 1
ATOM 1001 N N . ILE A 1 119 ? 5.172 6.546 14.957 1.00 85.56 119 ILE A N 1
ATOM 1002 C CA . ILE A 1 119 ? 5.721 7.694 15.683 1.00 85.56 119 ILE A CA 1
ATOM 1003 C C . ILE A 1 119 ? 5.759 8.890 14.727 1.00 85.56 119 ILE A C 1
ATOM 1005 O O . ILE A 1 119 ? 6.529 8.902 13.768 1.00 85.56 119 ILE A O 1
ATOM 1009 N N . TRP A 1 120 ? 4.932 9.903 14.995 1.00 82.12 120 TRP A N 1
ATOM 1010 C CA . TRP A 1 120 ? 4.735 11.041 14.086 1.00 82.12 120 TRP A CA 1
ATOM 1011 C C . TRP A 1 120 ? 5.612 12.256 14.401 1.00 82.12 120 TRP A C 1
ATOM 1013 O O . TRP A 1 120 ? 6.156 12.877 13.492 1.00 82.12 120 TRP A O 1
ATOM 1023 N N . LYS A 1 121 ? 5.764 12.588 15.689 1.00 69.38 121 LYS A N 1
ATOM 1024 C CA . LYS A 1 121 ? 6.353 13.863 16.137 1.00 69.38 121 LYS A CA 1
ATOM 1025 C C . LYS A 1 121 ? 7.824 13.774 16.562 1.00 69.38 121 LYS A C 1
ATOM 1027 O O . LYS A 1 121 ? 8.547 14.750 16.425 1.00 69.38 121 LYS A O 1
ATOM 1032 N N . LEU A 1 122 ? 8.285 12.624 17.058 1.00 60.03 122 LEU A N 1
ATOM 1033 C CA . LEU A 1 122 ? 9.606 12.510 17.703 1.00 60.03 122 LEU A CA 1
ATOM 1034 C C . LEU A 1 122 ? 10.774 12.294 16.724 1.00 60.03 122 LEU A C 1
ATOM 1036 O O . LEU A 1 122 ? 11.897 12.699 17.007 1.00 60.03 122 LEU A O 1
ATOM 1040 N N . THR A 1 123 ? 10.536 11.671 15.569 1.00 56.69 123 THR A N 1
ATOM 1041 C CA . THR A 1 123 ? 11.595 11.245 14.632 1.00 56.69 123 THR A CA 1
ATOM 1042 C C . THR A 1 123 ? 11.659 12.058 13.336 1.00 56.69 123 THR A C 1
ATOM 1044 O O . THR A 1 123 ? 12.629 11.935 12.589 1.00 56.69 123 THR A O 1
ATOM 1047 N N . ARG A 1 124 ? 10.689 12.944 13.065 1.00 57.31 124 ARG A N 1
ATOM 1048 C CA . ARG A 1 124 ? 10.672 13.803 11.866 1.00 57.31 124 ARG A CA 1
ATOM 1049 C C . ARG A 1 124 ? 11.306 15.170 12.127 1.00 57.31 124 ARG A C 1
ATOM 1051 O O . ARG A 1 124 ? 10.630 16.190 12.126 1.00 57.31 124 ARG A O 1
ATOM 1058 N N . LYS A 1 125 ? 12.629 15.199 12.317 1.00 54.31 125 LYS A N 1
ATOM 1059 C CA . LYS A 1 125 ? 13.400 16.456 12.460 1.00 54.31 125 LYS A CA 1
ATOM 1060 C C . LYS A 1 125 ? 13.465 17.308 11.178 1.00 54.31 125 LYS A C 1
ATOM 1062 O O . LYS A 1 125 ? 13.955 18.428 11.223 1.00 54.31 125 LYS A O 1
ATOM 1067 N N . LYS A 1 126 ? 12.989 16.794 10.039 1.00 52.56 126 LYS A N 1
ATOM 1068 C CA . LYS A 1 126 ? 12.890 17.514 8.763 1.00 52.56 126 LYS A CA 1
ATOM 1069 C C . LYS A 1 126 ? 11.415 17.592 8.383 1.00 52.56 126 LYS A C 1
ATOM 1071 O O . LYS A 1 126 ? 10.865 16.625 7.864 1.00 52.56 126 LYS A O 1
ATOM 1076 N N . GLN A 1 127 ? 10.758 18.690 8.742 1.00 54.03 127 GLN A N 1
ATOM 1077 C CA . GLN A 1 127 ? 9.408 18.972 8.260 1.00 54.03 127 GLN A CA 1
ATOM 1078 C C . GLN A 1 127 ? 9.491 19.330 6.773 1.00 54.03 127 GLN A C 1
ATOM 1080 O O . GLN A 1 127 ? 10.418 20.027 6.359 1.00 54.03 127 GLN A O 1
ATOM 1085 N N . ASN A 1 128 ? 8.544 18.844 5.970 1.00 56.94 128 ASN A N 1
ATOM 1086 C CA . ASN A 1 128 ? 8.364 19.356 4.617 1.00 56.94 128 ASN A CA 1
ATOM 1087 C C . ASN A 1 128 ? 7.964 20.830 4.745 1.00 56.94 128 ASN A C 1
ATOM 1089 O O . ASN A 1 128 ? 6.975 21.140 5.409 1.00 56.94 128 ASN A O 1
ATOM 1093 N N . CYS A 1 129 ? 8.746 21.734 4.159 1.00 61.03 129 CYS A N 1
ATOM 1094 C CA . CYS A 1 129 ? 8.409 23.151 4.134 1.00 61.03 129 CYS A CA 1
ATOM 1095 C C . CYS A 1 129 ? 7.177 23.335 3.244 1.00 61.03 129 CYS A C 1
ATOM 1097 O O . CYS A 1 129 ? 7.278 23.256 2.021 1.00 61.03 129 CYS A O 1
ATOM 1099 N N . LEU A 1 130 ? 6.015 23.551 3.857 1.00 62.59 130 LEU A N 1
ATOM 1100 C CA . LEU A 1 130 ? 4.830 23.988 3.132 1.00 62.59 130 LEU A CA 1
ATOM 1101 C C . LEU A 1 130 ? 5.047 25.442 2.712 1.00 62.59 130 LEU A C 1
ATOM 1103 O O . LEU A 1 130 ? 5.459 26.276 3.524 1.00 62.59 130 LEU A O 1
ATOM 1107 N N . VAL A 1 131 ? 4.803 25.737 1.437 1.00 69.50 131 VAL A N 1
ATOM 1108 C CA . VAL A 1 131 ? 4.789 27.118 0.952 1.00 69.50 131 VAL A CA 1
ATOM 1109 C C . VAL A 1 131 ? 3.666 27.841 1.693 1.00 69.50 131 VAL A C 1
ATOM 1111 O O . VAL A 1 131 ? 2.540 27.350 1.744 1.00 69.50 131 VAL A O 1
ATOM 1114 N N . LYS A 1 132 ? 3.987 28.976 2.320 1.00 74.56 132 LYS A N 1
ATOM 1115 C CA . LYS A 1 132 ? 2.979 29.832 2.952 1.00 74.56 132 LYS A CA 1
ATOM 1116 C C . LYS A 1 132 ? 2.008 30.317 1.878 1.00 74.56 132 LYS A C 1
ATOM 1118 O O . LYS A 1 132 ? 2.447 30.681 0.792 1.00 74.56 132 LYS A O 1
ATOM 1123 N N . GLU A 1 133 ? 0.719 30.382 2.198 1.00 76.44 133 GLU A N 1
ATOM 1124 C CA . GLU A 1 133 ? -0.285 30.933 1.272 1.00 76.44 133 GLU A CA 1
ATOM 1125 C C . GLU A 1 133 ? -0.024 32.406 0.939 1.00 76.44 133 GLU A C 1
ATOM 1127 O O . GLU A 1 133 ? -0.385 32.886 -0.132 1.00 76.44 133 GLU A O 1
ATOM 1132 N N . THR A 1 134 ? 0.656 33.116 1.837 1.00 77.38 134 THR A N 1
ATOM 1133 C CA . THR A 1 134 ? 1.053 34.505 1.651 1.00 77.38 134 THR A CA 1
ATOM 1134 C C . THR A 1 134 ? 2.566 34.653 1.750 1.00 77.38 134 THR A C 1
ATOM 1136 O O . THR A 1 134 ? 3.226 34.128 2.654 1.00 77.38 134 THR A O 1
ATOM 1139 N N . PHE A 1 135 ? 3.133 35.387 0.797 1.00 79.00 135 PHE A N 1
ATOM 1140 C CA . PHE A 1 135 ? 4.535 35.774 0.840 1.00 79.00 135 PHE A CA 1
ATOM 1141 C C . PHE A 1 135 ? 4.727 36.875 1.883 1.00 79.00 135 PHE A C 1
ATOM 1143 O O . PHE A 1 135 ? 3.923 37.800 1.982 1.00 79.00 135 PHE A O 1
ATOM 1150 N N . SER A 1 136 ? 5.803 36.789 2.662 1.00 77.88 136 SER A N 1
ATOM 1151 C CA . SER A 1 136 ? 6.204 37.896 3.529 1.00 77.88 136 SER A CA 1
ATOM 1152 C C . SER A 1 136 ? 6.632 39.085 2.663 1.00 77.88 136 SER A C 1
ATOM 1154 O O . SER A 1 136 ? 7.415 38.913 1.728 1.00 77.88 136 SER A O 1
ATOM 1156 N N . SER A 1 137 ? 6.117 40.278 2.963 1.00 75.12 137 SER A N 1
ATOM 1157 C CA . SER A 1 137 ? 6.632 41.527 2.399 1.00 75.12 137 SER A CA 1
ATOM 1158 C C . SER A 1 137 ? 8.070 41.749 2.878 1.00 75.12 137 SER A C 1
ATOM 1160 O O . SER A 1 137 ? 8.380 41.427 4.026 1.00 75.12 137 SER A O 1
ATOM 1162 N N . LYS A 1 138 ? 8.929 42.235 1.974 1.00 65.19 138 LYS A N 1
ATOM 1163 C CA . LYS A 1 138 ? 10.341 42.543 2.250 1.00 65.19 138 LYS A CA 1
ATOM 1164 C C . LYS A 1 138 ? 10.504 43.589 3.345 1.00 65.19 138 LYS A C 1
ATOM 1166 O O . LYS A 1 138 ? 9.666 44.515 3.382 1.00 65.19 138 LYS A O 1
#

pLDDT: mean 89.05, std 11.14, range [52.56, 98.56]

Foldseek 3Di:
DDPLVVLCVVQQKDWDDLVVQQVLCVVQNKFQLFHSVVVVCCVPPPVKDKIKIFHADPNDTFWIWIDIPVADTGDQPVVPDVGDPQATGTRGHLPAATADSDDDPRYDLSCVRHHDPDDNPPPCPDDDDDDDPDDDDD

Sequence (138 aa):
MKIQEVKRILTRWQPSSFTLYREVFTQYGGSINMHPDIVDYFMKRHNWHFKFFHYKEDDKIKGAYFICNDQNIGILTRRTFPLSSDEILIPMAPDLRCFLPDRTNRLSALHQPQIRNAIWKLTRKKQNCLVKETFSSK

Secondary structure (DSSP, 8-state):
--HHHHHHHHTTEEEE-HHHHHHHHHHH---GGG-HHHHHHHHHHS---EEEEEEEETTEEEEEEEEETTTEES---TTTSS---S-B---B-TT--B---S--S-B-GGGTTTBTT---SSS--S---PPPSSPPP-